Protein AF-A0A225V2J3-F1 (afdb_monomer_lite)

Sequence (115 aa):
NFWDVIEWLDRNRPEGATIAATATFARRGDMNGIIKSFCIRSMPCNAIVVAEAVYNGHFELARFLHQERQRTECDVIPALRACTDENRRWEFVEWMHLNYRDEFEKMAEDIFAEP

Structure (mmCIF, N/CA/C/O backbone):
data_AF-A0A225V2J3-F1
#
_entry.id   AF-A0A225V2J3-F1
#
loop_
_atom_site.group_PDB
_atom_site.id
_atom_site.type_symbol
_atom_site.label_atom_id
_atom_site.label_alt_id
_atom_site.label_comp_id
_atom_site.label_asym_id
_atom_site.label_entity_id
_atom_site.label_seq_id
_atom_site.pdbx_PDB_ins_code
_atom_site.Cartn_x
_atom_site.Cartn_y
_atom_site.Cartn_z
_atom_site.occupancy
_atom_site.B_iso_or_equiv
_atom_site.auth_seq_id
_atom_site.auth_comp_id
_atom_site.auth_asym_id
_atom_site.auth_atom_id
_atom_site.pdbx_PDB_model_num
ATOM 1 N N . ASN A 1 1 ? 4.675 -11.095 -31.537 1.00 48.03 1 ASN A N 1
ATOM 2 C CA . ASN A 1 1 ? 3.833 -11.480 -30.385 1.00 48.03 1 ASN A CA 1
ATOM 3 C C . ASN A 1 1 ? 4.169 -10.534 -29.231 1.00 48.03 1 ASN A C 1
ATOM 5 O O . ASN A 1 1 ? 5.300 -10.068 -29.191 1.00 48.03 1 ASN A O 1
ATOM 9 N N . PHE A 1 2 ? 3.242 -10.179 -28.334 1.00 41.53 2 PHE A N 1
ATOM 10 C CA . PHE A 1 2 ? 3.549 -9.257 -27.215 1.00 41.53 2 PHE A CA 1
ATOM 11 C C . PHE A 1 2 ? 4.707 -9.788 -26.348 1.00 41.53 2 PHE A C 1
ATOM 13 O O . PHE A 1 2 ? 5.562 -9.025 -25.910 1.00 41.53 2 PHE A O 1
ATOM 20 N N . TRP A 1 3 ? 4.784 -11.113 -26.218 1.00 45.94 3 TRP A N 1
ATOM 21 C CA . TRP A 1 3 ? 5.836 -11.834 -25.507 1.00 45.94 3 TRP A CA 1
ATOM 22 C C . TRP A 1 3 ? 7.243 -11.659 -26.099 1.00 45.9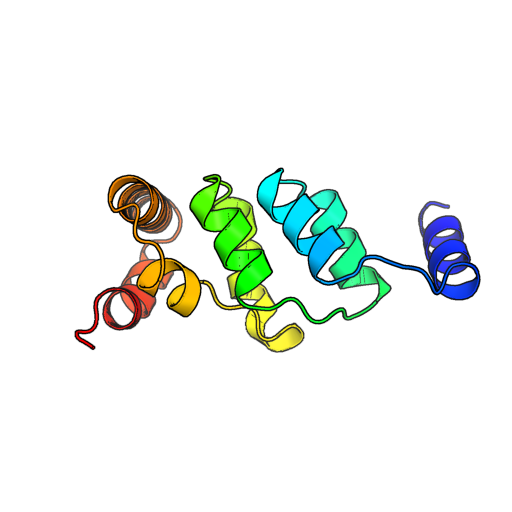4 3 TRP A C 1
ATOM 24 O O . TRP A 1 3 ? 8.181 -11.454 -25.336 1.00 45.94 3 TRP A O 1
ATOM 34 N N . ASP A 1 4 ? 7.393 -11.616 -27.426 1.00 57.69 4 ASP A N 1
ATOM 35 C CA . ASP A 1 4 ? 8.710 -11.444 -28.070 1.00 57.69 4 ASP A CA 1
ATOM 36 C C . ASP A 1 4 ? 9.286 -10.041 -27.810 1.00 57.69 4 ASP A C 1
ATOM 38 O O . ASP A 1 4 ? 10.492 -9.853 -27.662 1.00 57.69 4 ASP A O 1
ATOM 42 N N . VAL A 1 5 ? 8.408 -9.035 -27.735 1.00 50.47 5 VAL A N 1
ATOM 43 C CA . VAL A 1 5 ? 8.782 -7.642 -27.440 1.00 50.47 5 VAL A CA 1
ATOM 44 C C . VAL A 1 5 ? 9.191 -7.492 -25.973 1.00 50.47 5 VAL A C 1
ATOM 46 O O . VAL A 1 5 ? 10.138 -6.769 -25.669 1.00 50.47 5 VAL A O 1
ATOM 49 N N . ILE A 1 6 ? 8.499 -8.193 -25.073 1.00 53.19 6 ILE A N 1
ATOM 50 C CA . ILE A 1 6 ? 8.798 -8.237 -23.636 1.00 53.19 6 ILE A CA 1
ATOM 51 C C . ILE A 1 6 ? 10.162 -8.903 -23.391 1.00 53.19 6 ILE A C 1
ATOM 53 O O . ILE A 1 6 ? 11.004 -8.329 -22.704 1.00 53.19 6 ILE A O 1
ATOM 57 N N . GLU A 1 7 ? 10.408 -10.063 -24.005 1.00 58.16 7 GLU A N 1
ATOM 58 C CA . GLU A 1 7 ? 11.674 -10.798 -23.900 1.00 58.16 7 GLU A CA 1
ATOM 59 C C . GLU A 1 7 ? 12.849 -10.006 -24.495 1.00 58.16 7 GLU A C 1
ATOM 61 O O . GLU A 1 7 ? 13.952 -9.989 -23.942 1.00 58.16 7 GLU A O 1
ATOM 66 N N . TRP A 1 8 ? 12.615 -9.288 -25.598 1.00 69.62 8 TRP A N 1
ATOM 67 C CA . TRP A 1 8 ? 13.626 -8.419 -26.190 1.00 69.62 8 TRP A CA 1
ATOM 68 C C . TRP A 1 8 ? 13.974 -7.237 -25.279 1.00 69.62 8 TRP A C 1
ATOM 70 O O . TRP A 1 8 ? 15.155 -6.935 -25.107 1.00 69.62 8 TRP A O 1
ATOM 80 N N . LEU A 1 9 ? 12.978 -6.580 -24.675 1.00 57.00 9 LEU A N 1
ATOM 81 C CA . LEU A 1 9 ? 13.207 -5.449 -23.771 1.00 57.00 9 LEU A CA 1
ATOM 82 C C . LEU A 1 9 ? 13.984 -5.861 -22.515 1.00 57.00 9 LEU A C 1
ATOM 84 O O . LEU A 1 9 ? 14.899 -5.139 -22.128 1.00 57.00 9 LEU A O 1
ATOM 88 N N . ASP A 1 10 ? 13.673 -7.018 -21.929 1.00 62.38 10 ASP A N 1
ATOM 89 C CA . ASP A 1 10 ? 14.380 -7.547 -20.755 1.00 62.38 10 ASP A CA 1
ATOM 90 C C . ASP A 1 10 ? 15.866 -7.819 -21.045 1.00 62.38 10 ASP A C 1
ATOM 92 O O . ASP A 1 10 ? 16.753 -7.393 -20.305 1.00 62.38 10 ASP A O 1
ATOM 96 N N . ARG A 1 11 ? 16.152 -8.437 -22.197 1.00 60.59 11 ARG A N 1
ATOM 97 C CA . ARG A 1 11 ? 17.518 -8.801 -22.606 1.00 60.59 11 ARG A CA 1
ATOM 98 C C . ARG A 1 11 ? 18.361 -7.623 -23.093 1.00 60.59 11 ARG A C 1
ATOM 100 O O . ARG A 1 11 ? 19.582 -7.667 -22.973 1.00 60.59 11 ARG A O 1
ATOM 107 N N . ASN A 1 12 ? 17.738 -6.601 -23.684 1.00 60.38 12 ASN A N 1
ATOM 108 C CA . ASN A 1 12 ? 18.454 -5.530 -24.392 1.00 60.38 12 ASN A CA 1
ATOM 109 C C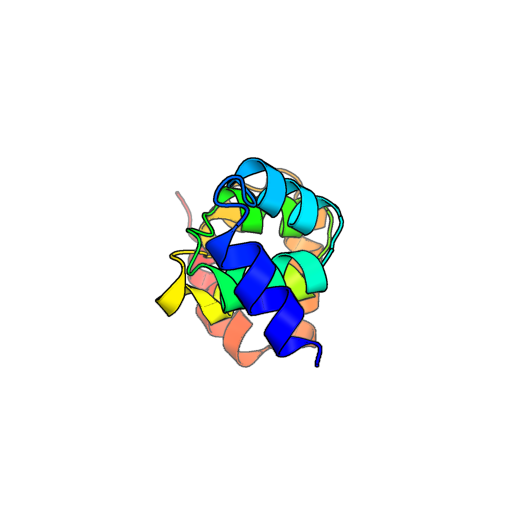 . ASN A 1 12 ? 18.410 -4.177 -23.676 1.00 60.38 12 ASN A C 1
ATOM 111 O O . ASN A 1 12 ? 19.145 -3.270 -24.063 1.00 60.38 12 ASN A O 1
ATOM 115 N N . ARG A 1 13 ? 17.572 -4.021 -22.643 1.00 59.44 13 ARG A N 1
ATOM 116 C CA . ARG A 1 13 ? 17.518 -2.814 -21.807 1.00 59.44 13 ARG A CA 1
ATOM 117 C C . ARG A 1 13 ? 17.548 -3.175 -20.316 1.00 59.44 13 ARG A C 1
ATOM 119 O O . ARG A 1 13 ? 16.522 -3.109 -19.633 1.00 59.44 13 ARG A O 1
ATOM 126 N N . PRO A 1 14 ? 18.732 -3.506 -19.764 1.00 54.41 14 PRO A N 1
ATOM 127 C CA . PRO A 1 14 ? 18.879 -3.742 -18.329 1.00 54.41 14 PRO A CA 1
ATOM 128 C C . PRO A 1 14 ? 18.625 -2.467 -17.508 1.00 54.41 14 PRO A C 1
ATOM 130 O O . PRO A 1 14 ? 18.300 -2.564 -16.326 1.00 54.41 14 PRO A O 1
ATOM 133 N N . GLU A 1 15 ? 18.673 -1.291 -18.134 1.00 54.53 15 GLU A N 1
ATOM 134 C CA . GLU A 1 15 ? 18.201 -0.007 -17.606 1.00 54.53 15 GLU A CA 1
ATOM 135 C 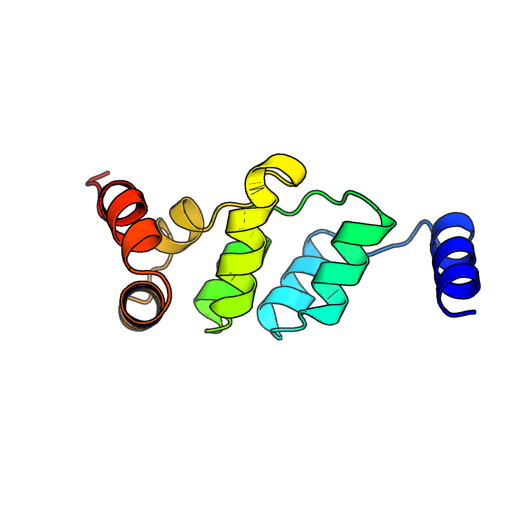C . GLU A 1 15 ? 16.661 -0.010 -17.521 1.00 54.53 15 GLU A C 1
ATOM 137 O O . GLU A 1 15 ? 15.958 0.498 -18.393 1.00 54.53 15 GLU A O 1
ATOM 142 N N . GLY A 1 16 ? 16.116 -0.668 -16.498 1.00 52.28 16 GLY A N 1
ATOM 143 C CA . GLY A 1 16 ? 14.676 -0.808 -16.280 1.00 52.28 16 GLY A CA 1
ATOM 144 C C . GLY A 1 16 ? 14.230 -0.285 -14.924 1.00 52.28 16 GLY A C 1
ATOM 145 O O . GLY A 1 16 ? 15.053 0.038 -14.070 1.00 52.28 16 GLY A O 1
ATOM 146 N N . ALA A 1 17 ? 12.906 -0.166 -14.792 1.00 58.97 17 ALA A N 1
ATOM 147 C CA . ALA A 1 17 ? 12.177 0.526 -13.735 1.00 58.97 17 ALA A CA 1
ATOM 148 C C . ALA A 1 17 ? 12.862 0.428 -12.368 1.00 58.97 17 ALA A C 1
ATOM 150 O O . ALA A 1 17 ? 12.867 -0.618 -11.739 1.00 58.97 17 ALA A O 1
ATOM 151 N N . THR A 1 18 ? 13.429 1.534 -11.899 1.00 70.81 18 THR A N 1
ATOM 152 C CA . THR A 1 18 ? 13.949 1.647 -10.535 1.00 70.81 18 THR A CA 1
ATOM 153 C C . THR A 1 18 ? 12.797 1.615 -9.522 1.00 70.81 18 THR A C 1
ATOM 155 O O . THR A 1 18 ? 11.628 1.778 -9.890 1.00 70.81 18 THR A O 1
ATOM 158 N N . ILE A 1 19 ? 13.103 1.481 -8.225 1.00 75.31 19 ILE A N 1
ATOM 159 C CA . ILE A 1 19 ? 12.112 1.718 -7.155 1.00 75.31 19 ILE A CA 1
ATOM 160 C C . ILE A 1 19 ? 11.425 3.077 -7.370 1.00 75.31 19 ILE A C 1
ATOM 162 O O . ILE A 1 19 ? 10.208 3.166 -7.274 1.00 75.31 19 ILE A O 1
ATOM 166 N N . ALA A 1 20 ? 12.174 4.109 -7.777 1.00 80.12 20 ALA A N 1
ATOM 167 C CA . ALA A 1 20 ? 11.626 5.433 -8.081 1.00 80.12 20 ALA A CA 1
ATOM 168 C C . ALA A 1 20 ? 10.663 5.440 -9.287 1.00 80.12 20 ALA A C 1
ATOM 170 O O . ALA A 1 20 ? 9.630 6.112 -9.254 1.00 80.12 20 ALA A O 1
ATOM 171 N N . ALA A 1 21 ? 10.958 4.683 -10.349 1.00 80.62 21 ALA A N 1
ATOM 172 C CA . ALA A 1 21 ? 10.049 4.545 -11.489 1.00 80.62 21 ALA A CA 1
ATOM 173 C C . ALA A 1 21 ? 8.764 3.797 -11.096 1.00 80.62 21 ALA A C 1
ATOM 175 O O . ALA A 1 21 ? 7.667 4.218 -11.452 1.00 80.62 21 ALA A O 1
ATOM 176 N N . THR A 1 22 ? 8.893 2.736 -10.299 1.00 81.38 22 THR A N 1
ATOM 177 C CA . THR A 1 22 ? 7.764 1.927 -9.817 1.00 81.38 22 THR A CA 1
ATOM 178 C C . THR A 1 22 ? 6.892 2.718 -8.839 1.00 81.38 22 THR A C 1
ATOM 180 O O . THR A 1 22 ? 5.673 2.724 -8.969 1.00 81.38 22 THR A O 1
ATOM 183 N N . ALA A 1 23 ? 7.507 3.487 -7.940 1.00 85.00 23 ALA A N 1
ATOM 184 C CA . ALA A 1 23 ? 6.828 4.459 -7.089 1.00 85.00 23 ALA A CA 1
ATOM 185 C C . ALA A 1 23 ? 6.103 5.527 -7.926 1.00 85.00 23 ALA A C 1
ATOM 187 O O . ALA A 1 23 ? 4.973 5.889 -7.624 1.00 85.00 23 ALA A O 1
ATOM 188 N N . THR A 1 24 ? 6.692 5.974 -9.042 1.00 87.00 24 THR A N 1
ATOM 189 C CA . THR A 1 24 ? 6.019 6.894 -9.975 1.00 87.00 24 THR A CA 1
ATOM 190 C C . THR A 1 24 ? 4.801 6.257 -10.647 1.00 87.00 24 THR A C 1
ATOM 192 O O . THR A 1 24 ? 3.800 6.947 -10.837 1.00 87.00 24 THR A O 1
ATOM 195 N N . PHE A 1 25 ? 4.853 4.968 -11.000 1.00 89.31 25 PHE A N 1
ATOM 196 C CA . PHE A 1 25 ? 3.683 4.236 -11.497 1.00 89.31 25 PHE A CA 1
ATOM 197 C C . PHE A 1 25 ? 2.604 4.128 -10.421 1.00 89.31 25 PHE A C 1
ATOM 199 O O . PHE A 1 25 ? 1.454 4.461 -10.695 1.00 89.31 25 PHE A O 1
ATOM 206 N N . ALA A 1 26 ? 2.977 3.764 -9.192 1.00 89.12 26 ALA A N 1
ATOM 207 C CA . ALA A 1 26 ? 2.056 3.687 -8.061 1.00 89.12 26 ALA A CA 1
ATOM 208 C C . ALA A 1 26 ? 1.389 5.035 -7.760 1.00 89.12 26 ALA A C 1
ATOM 210 O O . ALA A 1 26 ? 0.168 5.096 -7.664 1.00 89.12 26 ALA A O 1
ATOM 211 N N . ARG A 1 27 ? 2.164 6.126 -7.740 1.00 89.62 27 ARG A N 1
ATOM 212 C CA . ARG A 1 27 ? 1.681 7.507 -7.587 1.00 89.62 27 ARG A CA 1
ATOM 213 C C . ARG A 1 27 ? 0.667 7.918 -8.657 1.00 89.62 27 ARG A C 1
ATOM 215 O O . ARG A 1 27 ? -0.149 8.796 -8.420 1.00 89.62 27 ARG A O 1
ATOM 222 N N . ARG A 1 28 ? 0.758 7.336 -9.856 1.00 88.94 28 ARG A N 1
ATOM 223 C CA . ARG A 1 28 ? -0.149 7.600 -10.987 1.00 88.94 28 ARG A CA 1
ATOM 224 C C . ARG A 1 28 ? -1.306 6.601 -11.081 1.00 88.94 28 ARG A C 1
ATOM 226 O O . ARG A 1 28 ? -2.146 6.761 -11.962 1.00 88.94 28 ARG A O 1
ATOM 233 N N . GLY A 1 29 ? -1.312 5.550 -10.262 1.00 88.06 29 GLY A N 1
ATOM 234 C CA . GLY A 1 29 ? -2.277 4.457 -10.373 1.00 88.06 29 GLY A CA 1
ATOM 235 C C . GLY A 1 29 ? -2.057 3.560 -11.595 1.00 88.06 29 GLY A C 1
ATOM 236 O O . GLY A 1 29 ? -2.985 2.884 -12.034 1.00 88.06 29 GLY A O 1
ATOM 237 N N . ASP A 1 30 ? -0.853 3.553 -12.178 1.00 88.75 30 ASP A N 1
ATOM 238 C CA . ASP A 1 30 ? -0.538 2.792 -13.392 1.00 88.75 30 ASP A CA 1
ATOM 239 C C . ASP A 1 30 ? -0.321 1.302 -13.083 1.00 88.75 30 ASP A C 1
ATOM 241 O O . ASP A 1 30 ? 0.805 0.804 -12.985 1.00 88.75 30 ASP A O 1
ATOM 245 N N . MET A 1 31 ? -1.434 0.579 -12.948 1.00 86.88 31 MET A N 1
ATOM 246 C CA . MET A 1 31 ? -1.458 -0.866 -12.709 1.00 86.88 31 MET A CA 1
ATOM 247 C C . MET A 1 31 ? -0.688 -1.648 -13.786 1.00 86.88 31 MET A C 1
ATOM 249 O O . MET A 1 31 ? -0.005 -2.619 -13.478 1.00 86.88 31 MET A O 1
ATOM 253 N N . ASN A 1 32 ? -0.747 -1.225 -15.052 1.00 83.75 32 ASN A N 1
ATOM 254 C CA . ASN A 1 32 ? -0.063 -1.920 -16.144 1.00 83.75 32 ASN A CA 1
ATOM 255 C C . ASN A 1 32 ? 1.460 -1.751 -16.050 1.00 83.75 32 ASN A C 1
ATOM 257 O O . ASN A 1 32 ? 2.204 -2.699 -16.300 1.00 83.75 32 ASN A O 1
ATOM 261 N N . GLY A 1 33 ? 1.926 -0.559 -15.669 1.00 82.94 33 GLY A N 1
ATOM 262 C CA . GLY A 1 33 ? 3.328 -0.301 -15.347 1.00 82.94 33 GLY A CA 1
ATOM 263 C C . GLY A 1 33 ? 3.823 -1.184 -14.199 1.00 82.94 33 GLY A C 1
ATOM 264 O O . GLY A 1 33 ? 4.865 -1.825 -14.331 1.00 82.94 33 GLY A O 1
ATOM 265 N N . ILE A 1 34 ? 3.041 -1.295 -13.117 1.00 83.62 34 ILE A N 1
ATOM 266 C CA . ILE A 1 34 ? 3.346 -2.172 -11.974 1.00 83.62 34 ILE A CA 1
ATOM 267 C C . ILE A 1 34 ? 3.392 -3.649 -12.386 1.00 83.62 34 ILE A C 1
ATOM 269 O O . ILE A 1 34 ? 4.393 -4.316 -12.128 1.00 83.62 34 ILE A O 1
ATOM 273 N N . ILE A 1 35 ? 2.363 -4.158 -13.070 1.00 80.88 35 ILE A N 1
ATOM 274 C CA . ILE A 1 35 ? 2.301 -5.561 -13.513 1.00 80.88 35 ILE A CA 1
ATOM 275 C C . ILE A 1 35 ? 3.487 -5.891 -14.423 1.00 80.88 35 ILE A C 1
ATOM 277 O O . ILE A 1 35 ? 4.127 -6.924 -14.245 1.00 80.88 35 ILE A O 1
ATOM 281 N N . LYS A 1 36 ? 3.844 -5.004 -15.362 1.00 75.12 36 LYS A N 1
ATOM 282 C CA . LYS A 1 36 ? 5.029 -5.196 -16.214 1.00 75.12 36 LYS A CA 1
ATOM 283 C C . LYS A 1 36 ? 6.315 -5.269 -15.393 1.00 75.12 36 LYS A C 1
ATOM 285 O O . LYS A 1 36 ? 7.132 -6.150 -15.645 1.00 75.12 36 LYS A O 1
ATOM 290 N N . SER A 1 37 ? 6.491 -4.400 -14.399 1.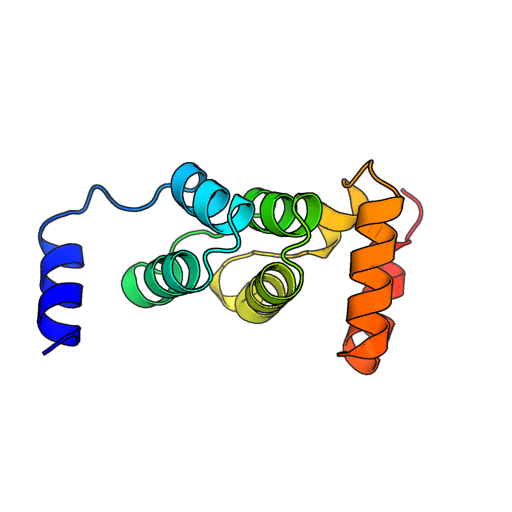00 75.12 37 SER A N 1
ATOM 291 C CA . SER A 1 37 ? 7.660 -4.455 -13.511 1.00 75.12 37 SER A CA 1
ATOM 292 C C . SER A 1 37 ? 7.733 -5.767 -12.714 1.00 75.12 37 SER A C 1
ATOM 294 O O . SER A 1 37 ? 8.818 -6.332 -12.573 1.00 75.12 37 SER A O 1
ATOM 296 N N . PHE A 1 38 ? 6.591 -6.278 -12.240 1.00 70.25 38 PHE A N 1
ATOM 297 C CA . PHE A 1 38 ? 6.488 -7.540 -11.498 1.00 70.25 38 PHE A CA 1
ATOM 298 C C . PHE A 1 38 ? 6.739 -8.772 -12.375 1.00 70.25 38 PHE A C 1
ATOM 300 O O . PHE A 1 38 ? 7.596 -9.594 -12.054 1.00 70.25 38 PHE A O 1
ATOM 307 N N . CYS A 1 39 ? 6.009 -8.901 -13.486 1.00 65.75 39 CYS A N 1
ATOM 308 C CA . CYS A 1 39 ? 6.023 -10.098 -14.327 1.00 65.75 39 CYS A CA 1
ATOM 309 C C . CYS A 1 39 ? 7.338 -10.298 -15.080 1.00 65.75 39 CYS A C 1
ATOM 311 O O . CYS A 1 39 ? 7.665 -11.431 -15.421 1.00 65.75 39 CYS A O 1
ATOM 313 N N . ILE A 1 40 ? 8.064 -9.219 -15.378 1.00 58.06 40 ILE A N 1
ATOM 314 C CA . ILE A 1 40 ? 9.260 -9.298 -16.222 1.00 58.06 40 ILE A CA 1
ATOM 315 C C . ILE A 1 40 ? 10.521 -9.475 -15.372 1.00 58.06 40 ILE A C 1
ATOM 317 O O . ILE A 1 40 ? 11.394 -10.241 -15.757 1.00 58.06 40 ILE A O 1
ATOM 321 N N . ARG A 1 41 ? 10.645 -8.789 -14.223 1.00 57.47 41 ARG A N 1
ATOM 322 C CA . ARG A 1 41 ? 11.965 -8.610 -13.579 1.00 57.47 41 ARG A CA 1
ATOM 323 C C . ARG A 1 41 ? 12.070 -9.020 -12.114 1.00 57.47 41 ARG A C 1
ATOM 325 O O . ARG A 1 41 ? 13.149 -8.858 -11.556 1.00 57.47 41 ARG A O 1
ATOM 332 N N . SER A 1 42 ? 11.009 -9.546 -11.487 1.00 59.31 42 SER A N 1
ATOM 333 C CA . SER A 1 42 ? 11.026 -9.887 -10.049 1.00 59.31 42 SER A CA 1
ATOM 334 C C . SER A 1 42 ? 11.571 -8.730 -9.189 1.00 59.31 42 SER A C 1
ATOM 336 O O . SER A 1 42 ? 12.400 -8.918 -8.300 1.00 59.31 42 SER A O 1
ATOM 338 N N . MET A 1 43 ? 11.174 -7.504 -9.535 1.00 62.44 43 MET A N 1
ATOM 339 C CA . MET A 1 43 ? 11.685 -6.276 -8.931 1.00 62.44 43 MET A CA 1
ATOM 340 C C . MET A 1 43 ? 11.310 -6.173 -7.443 1.00 62.44 43 MET A C 1
ATOM 342 O O . MET A 1 43 ? 10.193 -6.552 -7.082 1.00 62.44 43 MET A O 1
ATOM 346 N N . PRO A 1 44 ? 12.171 -5.578 -6.592 1.00 59.97 44 PRO A N 1
ATOM 347 C CA . PRO A 1 44 ? 11.814 -5.265 -5.218 1.00 59.97 44 PRO A CA 1
ATOM 348 C C . PRO A 1 44 ? 10.806 -4.114 -5.227 1.00 59.97 44 PRO A C 1
ATOM 350 O O . PRO A 1 44 ? 11.155 -2.933 -5.296 1.00 59.97 44 PRO A O 1
ATOM 353 N N . CYS A 1 45 ? 9.527 -4.464 -5.196 1.00 69.31 45 CYS A N 1
ATOM 354 C CA . CYS A 1 45 ? 8.535 -3.574 -4.627 1.00 69.31 45 CYS A CA 1
ATOM 355 C C . CYS A 1 45 ? 8.942 -3.343 -3.157 1.00 69.31 45 CYS A C 1
ATOM 357 O O . CYS A 1 45 ? 9.457 -4.239 -2.503 1.00 69.31 45 CYS A O 1
ATOM 359 N N . ASN A 1 46 ? 8.812 -2.131 -2.633 1.00 76.88 46 ASN A N 1
ATOM 360 C CA . ASN A 1 46 ? 9.042 -1.889 -1.210 1.00 76.88 46 ASN A CA 1
ATOM 361 C C . ASN A 1 46 ? 7.953 -0.972 -0.652 1.00 76.88 46 ASN A C 1
ATOM 363 O O . ASN A 1 46 ? 7.120 -0.452 -1.399 1.00 76.88 46 ASN A O 1
ATOM 367 N N . ALA A 1 47 ? 7.971 -0.746 0.661 1.00 82.00 47 ALA A N 1
ATOM 368 C CA . ALA A 1 47 ? 6.951 0.041 1.352 1.00 82.00 47 ALA A CA 1
ATOM 369 C C . ALA A 1 47 ? 6.692 1.432 0.727 1.00 82.00 47 ALA A C 1
ATOM 371 O O . ALA A 1 47 ? 5.568 1.921 0.795 1.00 82.00 47 ALA A O 1
ATOM 372 N N . ILE A 1 48 ? 7.684 2.046 0.060 1.00 85.25 48 ILE A N 1
ATOM 373 C CA . ILE A 1 48 ? 7.527 3.345 -0.623 1.00 85.25 48 ILE A CA 1
ATOM 374 C C . ILE A 1 48 ? 6.521 3.244 -1.774 1.00 85.25 48 ILE A C 1
ATOM 376 O O . ILE A 1 48 ? 5.685 4.127 -1.940 1.00 85.25 48 ILE A O 1
ATOM 380 N N . VAL A 1 49 ? 6.565 2.163 -2.557 1.00 87.38 49 VAL A N 1
ATOM 381 C CA . VAL A 1 49 ? 5.650 1.964 -3.692 1.00 87.38 49 VAL A CA 1
ATOM 382 C C . VAL A 1 49 ? 4.206 1.860 -3.199 1.00 87.38 49 VAL A C 1
ATOM 384 O O . VAL A 1 49 ? 3.310 2.478 -3.769 1.00 87.38 49 VAL A O 1
ATOM 387 N N . VAL A 1 50 ? 3.982 1.123 -2.109 1.00 87.94 50 VAL A N 1
ATOM 388 C CA . VAL A 1 50 ? 2.647 0.985 -1.517 1.00 87.94 50 VAL A CA 1
ATOM 389 C C . VAL A 1 50 ? 2.181 2.299 -0.890 1.00 87.94 50 VAL A C 1
ATOM 391 O O . VAL A 1 50 ? 1.027 2.681 -1.068 1.00 87.94 50 VAL A O 1
ATOM 394 N N . ALA A 1 51 ? 3.078 3.033 -0.227 1.00 87.94 51 ALA A N 1
ATOM 395 C CA . ALA A 1 51 ? 2.773 4.346 0.329 1.00 87.94 51 ALA A CA 1
ATOM 396 C C . ALA A 1 51 ? 2.317 5.331 -0.751 1.00 87.94 51 ALA A C 1
ATOM 398 O O . ALA A 1 51 ? 1.282 5.967 -0.584 1.00 87.94 51 ALA A O 1
ATOM 399 N N . GLU A 1 52 ? 3.015 5.409 -1.887 1.00 91.00 52 GLU A N 1
ATOM 400 C CA . GLU A 1 52 ? 2.598 6.255 -3.012 1.00 91.00 52 GLU A CA 1
ATOM 401 C C . GLU A 1 52 ? 1.212 5.873 -3.546 1.00 91.00 52 GLU A C 1
ATOM 403 O O . GLU A 1 52 ? 0.409 6.751 -3.858 1.00 91.00 52 GLU A O 1
ATOM 408 N N . ALA A 1 53 ? 0.886 4.579 -3.607 1.00 91.00 53 ALA A N 1
ATOM 409 C CA . ALA A 1 53 ? -0.449 4.137 -3.999 1.00 91.00 53 ALA A CA 1
ATOM 410 C C . ALA A 1 53 ? -1.522 4.616 -3.004 1.00 91.00 53 ALA A C 1
ATOM 412 O O . ALA A 1 53 ? -2.538 5.175 -3.414 1.00 91.00 53 ALA A O 1
ATOM 413 N N . VAL A 1 54 ? -1.278 4.448 -1.700 1.00 89.56 54 VAL A N 1
ATOM 414 C CA . VAL A 1 54 ? -2.200 4.853 -0.627 1.00 89.56 54 VAL A CA 1
ATOM 415 C C . VAL A 1 54 ? -2.382 6.372 -0.591 1.00 89.56 54 VAL A C 1
ATOM 417 O O . VAL A 1 54 ? -3.515 6.846 -0.646 1.00 89.56 54 VAL A O 1
ATOM 420 N N . TYR A 1 55 ? -1.292 7.146 -0.576 1.00 89.62 55 TYR A N 1
ATOM 421 C CA . TYR A 1 55 ? -1.338 8.613 -0.521 1.00 89.62 55 TYR A CA 1
ATOM 422 C C . TYR A 1 55 ? -2.128 9.227 -1.684 1.00 89.62 55 TYR A C 1
ATOM 424 O O . TYR A 1 55 ? -2.808 10.242 -1.519 1.00 89.62 55 TYR A O 1
ATOM 432 N N . ASN A 1 56 ? -2.071 8.601 -2.861 1.00 89.94 56 ASN A N 1
ATOM 433 C CA . ASN A 1 56 ? -2.746 9.095 -4.058 1.00 89.94 56 ASN A CA 1
ATOM 434 C C . ASN A 1 56 ? -4.134 8.467 -4.280 1.00 89.94 56 ASN A C 1
ATOM 436 O O . ASN A 1 56 ? -4.811 8.817 -5.245 1.00 89.94 56 ASN A O 1
ATOM 440 N N . GLY A 1 57 ? -4.614 7.612 -3.370 1.00 89.81 57 GLY A N 1
ATOM 441 C CA . GLY A 1 57 ? -5.959 7.029 -3.450 1.00 89.81 57 GLY A CA 1
ATOM 442 C C . GLY A 1 57 ? -6.082 5.837 -4.400 1.00 89.81 57 GLY A C 1
ATOM 443 O O . GLY A 1 57 ? -7.182 5.449 -4.784 1.00 89.81 57 GLY A O 1
ATOM 444 N N . HIS A 1 58 ? -4.965 5.249 -4.821 1.00 92.62 58 HIS A N 1
ATOM 445 C CA . HIS A 1 58 ? -4.929 4.109 -5.733 1.00 92.62 58 HIS A CA 1
ATOM 446 C C . HIS A 1 58 ? -5.046 2.787 -4.960 1.00 92.62 58 HIS A C 1
ATOM 448 O O . HIS A 1 58 ? -4.146 1.946 -4.981 1.00 92.62 58 HIS A O 1
ATOM 454 N N . PHE A 1 59 ? -6.164 2.607 -4.254 1.00 90.94 59 PHE A N 1
ATOM 455 C CA . PHE A 1 59 ? -6.345 1.528 -3.275 1.00 90.94 59 PHE A CA 1
ATOM 456 C C . PHE A 1 59 ? -6.374 0.120 -3.883 1.00 90.94 59 PHE A C 1
ATOM 458 O O . PHE A 1 59 ? -5.781 -0.793 -3.315 1.00 90.94 59 PHE A O 1
ATOM 465 N N . GLU A 1 60 ? -6.947 -0.043 -5.078 1.00 89.88 60 GLU A N 1
ATOM 466 C CA . GLU A 1 60 ? -6.884 -1.301 -5.844 1.00 89.88 60 GLU A CA 1
ATOM 467 C C . GLU A 1 60 ? -5.434 -1.736 -6.106 1.00 89.88 60 GLU A C 1
ATOM 469 O O . GLU A 1 60 ? -5.073 -2.904 -5.955 1.00 89.88 60 GLU A O 1
ATOM 474 N N . LEU A 1 61 ? -4.571 -0.775 -6.453 1.00 89.75 61 LEU A N 1
ATOM 475 C CA . LEU A 1 61 ? -3.148 -1.012 -6.675 1.00 89.75 61 LEU A CA 1
ATOM 476 C C . LEU A 1 61 ? -2.437 -1.316 -5.355 1.00 89.75 61 LEU A C 1
ATOM 478 O O . LEU A 1 61 ? -1.664 -2.267 -5.296 1.00 89.75 61 LEU A O 1
ATOM 482 N N . ALA A 1 62 ? -2.733 -0.581 -4.281 1.00 89.81 62 ALA A N 1
ATOM 483 C CA . ALA A 1 62 ? -2.183 -0.870 -2.956 1.00 89.81 62 ALA A CA 1
ATOM 484 C C . ALA A 1 62 ? -2.550 -2.286 -2.469 1.00 89.81 62 ALA A C 1
ATOM 486 O O . ALA A 1 62 ? -1.694 -2.999 -1.942 1.00 89.81 62 ALA A O 1
ATOM 487 N N . ARG A 1 63 ? -3.790 -2.735 -2.707 1.00 88.19 63 ARG A N 1
ATOM 488 C CA . ARG A 1 63 ? -4.228 -4.101 -2.401 1.00 88.19 63 ARG A CA 1
ATOM 489 C C . ARG A 1 63 ? -3.509 -5.139 -3.247 1.00 88.19 63 ARG A C 1
ATOM 491 O O . ARG A 1 63 ? -3.038 -6.126 -2.689 1.00 88.19 63 ARG A O 1
ATOM 498 N N . PHE A 1 64 ? -3.408 -4.917 -4.557 1.00 87.25 64 PHE A N 1
ATOM 499 C CA . PHE A 1 64 ? -2.653 -5.803 -5.441 1.00 87.25 64 PHE A CA 1
ATOM 500 C C . PHE A 1 64 ? -1.219 -5.995 -4.922 1.00 87.25 64 PHE A C 1
ATOM 502 O O . PHE A 1 64 ? -0.758 -7.124 -4.763 1.00 87.25 64 PHE A O 1
ATOM 509 N N . LEU A 1 65 ? -0.545 -4.900 -4.556 1.00 86.31 65 LEU A N 1
ATOM 510 C CA . LEU A 1 65 ? 0.809 -4.954 -4.007 1.00 86.31 65 LEU A CA 1
ATOM 511 C C . LEU A 1 65 ? 0.882 -5.721 -2.675 1.00 86.31 65 LEU A C 1
ATOM 513 O O . LEU A 1 65 ? 1.796 -6.521 -2.499 1.00 86.31 65 LEU A O 1
ATOM 517 N N . HIS A 1 66 ? -0.084 -5.531 -1.769 1.00 85.81 66 HIS A N 1
ATOM 518 C CA . HIS A 1 66 ? -0.161 -6.271 -0.500 1.00 85.81 66 HIS A CA 1
ATOM 519 C C . HIS A 1 66 ? -0.378 -7.785 -0.694 1.00 85.81 66 HIS A C 1
ATOM 521 O O . HIS A 1 66 ? 0.108 -8.600 0.098 1.00 85.81 66 HIS A O 1
ATOM 527 N N . GLN A 1 67 ? -1.111 -8.187 -1.734 1.00 84.44 67 GLN A N 1
ATOM 528 C CA . GLN A 1 67 ? -1.335 -9.600 -2.052 1.00 84.44 67 GLN A CA 1
ATOM 529 C C . GLN A 1 67 ? -0.072 -10.264 -2.609 1.00 84.44 67 GLN A C 1
ATOM 531 O O . GLN A 1 67 ? 0.230 -11.405 -2.261 1.00 84.44 67 GLN A O 1
ATOM 536 N N . GLU A 1 68 ? 0.724 -9.526 -3.380 1.00 80.56 68 GLU A N 1
ATOM 537 C CA . GLU A 1 68 ? 1.997 -10.014 -3.914 1.00 80.56 68 GLU A CA 1
ATOM 538 C C . GLU A 1 68 ? 3.168 -9.910 -2.910 1.00 80.56 68 GLU A C 1
ATOM 540 O O . GLU A 1 68 ? 4.318 -10.176 -3.265 1.00 80.56 68 GLU A O 1
ATOM 545 N N . ARG A 1 69 ? 2.911 -9.600 -1.628 1.00 75.25 69 ARG A N 1
ATOM 546 C CA . ARG A 1 69 ? 3.950 -9.446 -0.587 1.00 75.25 69 ARG A CA 1
ATOM 547 C C . ARG A 1 69 ? 4.889 -10.643 -0.440 1.00 75.25 69 ARG A C 1
ATOM 549 O O . ARG A 1 69 ? 6.056 -10.465 -0.114 1.00 75.25 69 ARG A O 1
ATOM 556 N N . GLN A 1 70 ? 4.401 -11.857 -0.710 1.00 73.06 70 GLN A N 1
ATOM 557 C CA . GLN A 1 70 ? 5.221 -13.075 -0.673 1.00 73.06 70 GLN A CA 1
ATOM 558 C C . GLN A 1 70 ? 6.314 -13.080 -1.750 1.00 73.06 70 GLN A C 1
ATOM 560 O O . GLN A 1 70 ? 7.321 -13.764 -1.599 1.00 73.06 70 GLN A O 1
ATOM 565 N N . ARG A 1 71 ? 6.107 -12.336 -2.841 1.00 69.69 71 ARG A N 1
ATOM 566 C CA . ARG A 1 71 ? 7.052 -12.208 -3.951 1.00 69.69 71 ARG A CA 1
ATOM 567 C C . ARG A 1 71 ? 7.923 -10.970 -3.852 1.00 69.69 71 ARG A C 1
ATOM 569 O O . ARG A 1 71 ? 9.026 -10.991 -4.387 1.00 69.69 71 ARG A O 1
ATOM 576 N N . THR A 1 72 ? 7.435 -9.898 -3.228 1.00 69.44 72 THR A N 1
ATOM 577 C CA . THR A 1 72 ? 8.089 -8.590 -3.343 1.00 69.44 72 THR A CA 1
ATOM 578 C C . THR A 1 72 ? 8.150 -7.777 -2.058 1.00 69.44 72 THR A C 1
ATOM 580 O O . THR A 1 72 ? 8.245 -6.569 -2.167 1.00 69.44 72 THR A O 1
ATOM 583 N N . GLU A 1 73 ? 8.029 -8.367 -0.864 1.00 71.88 73 GLU A N 1
ATOM 584 C CA . GLU A 1 73 ? 8.143 -7.667 0.441 1.00 71.88 73 GLU A CA 1
ATOM 585 C C . GLU A 1 73 ? 7.257 -6.402 0.596 1.00 71.88 73 GLU A C 1
ATOM 587 O O . GLU A 1 73 ? 7.448 -5.581 1.492 1.00 71.88 73 GLU A O 1
ATOM 592 N N . CYS A 1 74 ? 6.267 -6.226 -0.282 1.00 79.81 74 CYS A N 1
ATOM 593 C CA . CYS A 1 74 ? 5.431 -5.038 -0.353 1.00 79.81 74 CYS A CA 1
ATOM 594 C C . CYS A 1 74 ? 4.212 -5.218 0.536 1.00 79.81 74 CYS A C 1
ATOM 596 O O . CYS A 1 74 ? 3.344 -6.027 0.231 1.00 79.81 74 CYS A O 1
ATOM 598 N N . ASP A 1 75 ? 4.133 -4.450 1.618 1.00 84.38 75 ASP A N 1
ATOM 599 C CA . ASP A 1 75 ? 2.992 -4.461 2.526 1.00 84.38 75 ASP A CA 1
ATOM 600 C C . ASP A 1 75 ? 2.397 -3.056 2.678 1.00 84.38 75 ASP A C 1
ATOM 602 O O . ASP A 1 75 ? 3.106 -2.048 2.698 1.00 84.38 75 ASP A O 1
ATOM 606 N N . VAL A 1 76 ? 1.073 -3.002 2.778 1.00 88.31 76 VAL A N 1
ATOM 607 C CA . VAL A 1 76 ? 0.287 -1.784 2.967 1.00 88.31 76 VAL A CA 1
ATOM 608 C C . VAL A 1 76 ? 0.216 -1.366 4.432 1.00 88.31 76 VAL A C 1
ATOM 610 O O . VAL A 1 76 ? 0.048 -0.180 4.703 1.00 88.31 76 VAL A O 1
ATOM 613 N N . ILE A 1 77 ? 0.414 -2.288 5.383 1.00 89.25 77 ILE A N 1
ATOM 614 C CA . ILE A 1 77 ? 0.330 -1.986 6.821 1.00 89.25 77 ILE A CA 1
ATOM 615 C C . ILE A 1 77 ? 1.321 -0.879 7.232 1.00 89.25 77 ILE A C 1
ATOM 617 O O . ILE A 1 77 ? 0.873 0.125 7.794 1.00 89.25 77 ILE A O 1
ATOM 621 N N . PRO A 1 78 ? 2.634 -0.957 6.917 1.00 87.94 78 PRO A N 1
ATOM 622 C CA . PRO A 1 78 ? 3.570 0.107 7.287 1.00 87.94 78 PRO A CA 1
ATOM 623 C C . PRO A 1 78 ? 3.227 1.450 6.633 1.00 87.94 78 PRO A C 1
ATOM 625 O O . PRO A 1 78 ? 3.364 2.499 7.260 1.00 87.94 78 PRO A O 1
ATOM 628 N N . ALA A 1 79 ? 2.749 1.419 5.384 1.00 87.00 79 ALA A N 1
ATOM 629 C CA . ALA A 1 79 ? 2.336 2.612 4.654 1.00 87.00 79 ALA A CA 1
ATOM 630 C C . ALA A 1 79 ? 1.133 3.300 5.316 1.00 87.00 79 ALA A C 1
ATOM 632 O O . ALA A 1 79 ? 1.143 4.517 5.488 1.00 87.00 79 ALA A O 1
ATOM 633 N N . LEU A 1 80 ? 0.124 2.534 5.738 1.00 88.75 80 LEU A N 1
ATOM 634 C CA . LEU A 1 80 ? -1.058 3.070 6.416 1.00 88.75 80 LEU A CA 1
ATOM 635 C C . LEU A 1 80 ? -0.718 3.621 7.798 1.00 88.75 80 LEU A C 1
ATOM 637 O O . LEU A 1 80 ? -1.151 4.728 8.114 1.00 88.75 80 LEU A O 1
ATOM 641 N N . ARG A 1 81 ? 0.114 2.916 8.578 1.00 87.75 81 ARG A N 1
ATOM 642 C CA . ARG A 1 81 ? 0.592 3.396 9.888 1.00 87.75 81 ARG A CA 1
ATOM 643 C C . ARG A 1 81 ? 1.364 4.714 9.772 1.00 87.75 81 ARG A C 1
ATOM 645 O O . ARG A 1 81 ? 1.216 5.586 10.623 1.00 87.75 81 ARG A O 1
ATOM 652 N N . ALA A 1 82 ? 2.149 4.883 8.706 1.00 85.75 82 ALA A N 1
ATOM 653 C CA . ALA A 1 82 ? 2.911 6.105 8.442 1.00 85.75 82 ALA A CA 1
ATOM 654 C C . ALA A 1 82 ? 2.097 7.230 7.768 1.00 85.75 82 ALA A C 1
ATOM 656 O O . ALA A 1 82 ? 2.569 8.364 7.715 1.00 85.75 82 ALA A O 1
ATOM 657 N N . CYS A 1 83 ? 0.901 6.946 7.238 1.00 86.00 83 CYS A N 1
ATOM 658 C CA . CYS A 1 83 ? 0.102 7.908 6.473 1.00 86.00 83 CYS A CA 1
ATOM 659 C C . CYS A 1 83 ? -0.467 9.007 7.378 1.00 86.00 83 CYS A C 1
ATOM 661 O O . CYS A 1 83 ? -1.442 8.767 8.075 1.00 86.00 83 CYS A O 1
ATOM 663 N N . THR A 1 84 ? 0.118 10.204 7.396 1.00 85.00 84 THR A N 1
ATOM 664 C CA . THR A 1 84 ? -0.328 11.297 8.287 1.00 85.00 84 THR A CA 1
ATOM 665 C C . THR A 1 84 ? -1.650 11.947 7.874 1.00 85.00 84 THR A C 1
ATOM 667 O O . THR A 1 84 ? -2.232 12.693 8.656 1.00 85.00 84 THR A O 1
ATOM 670 N N . ASP A 1 85 ? -2.127 11.677 6.660 1.00 88.12 85 ASP A N 1
ATOM 671 C CA . ASP A 1 85 ? -3.432 12.121 6.185 1.00 88.12 85 ASP A CA 1
ATOM 672 C C . ASP A 1 85 ? -4.511 11.134 6.655 1.00 88.12 85 ASP A C 1
ATOM 674 O O . ASP A 1 85 ? -4.701 10.058 6.079 1.00 88.12 85 ASP A O 1
ATOM 678 N N . GLU A 1 86 ? -5.208 11.495 7.735 1.00 86.00 86 GLU A N 1
ATOM 679 C CA . GLU A 1 86 ? -6.266 10.662 8.312 1.00 86.00 86 GLU A CA 1
ATOM 680 C C . GLU A 1 86 ? -7.406 10.399 7.326 1.00 86.00 86 GLU A C 1
ATOM 682 O O . GLU A 1 86 ? -7.944 9.294 7.321 1.00 86.00 86 GLU A O 1
ATOM 687 N N . ASN A 1 87 ? -7.739 11.357 6.452 1.00 90.12 87 ASN A N 1
ATOM 688 C CA . ASN A 1 87 ? -8.793 11.162 5.457 1.00 90.12 87 ASN A CA 1
ATOM 689 C C . ASN A 1 87 ? -8.386 10.070 4.470 1.00 90.12 87 ASN A C 1
ATOM 691 O O . ASN A 1 87 ? -9.163 9.156 4.219 1.00 90.12 87 ASN A O 1
ATOM 695 N N . ARG A 1 88 ? -7.145 10.104 3.966 1.00 88.50 88 ARG A N 1
ATOM 696 C CA . ARG A 1 88 ? -6.639 9.058 3.063 1.00 88.50 88 ARG A CA 1
ATOM 697 C C . ARG A 1 88 ? -6.574 7.690 3.717 1.00 88.50 88 ARG A C 1
ATOM 699 O O . ARG A 1 88 ? -6.919 6.690 3.085 1.00 88.50 88 ARG A O 1
ATOM 706 N N . ARG A 1 89 ? -6.143 7.633 4.977 1.00 87.12 89 ARG A N 1
ATOM 707 C CA . ARG A 1 89 ? -6.122 6.380 5.736 1.00 87.12 89 ARG A CA 1
ATOM 708 C C . ARG A 1 89 ? -7.540 5.827 5.908 1.00 87.12 89 ARG A C 1
ATOM 710 O O . ARG A 1 89 ? -7.744 4.635 5.684 1.00 87.12 89 ARG A O 1
ATOM 717 N N . TRP A 1 90 ? -8.511 6.680 6.241 1.00 89.44 90 TRP A N 1
ATOM 718 C CA . TRP A 1 90 ? -9.915 6.291 6.379 1.00 89.44 90 TRP A CA 1
ATOM 719 C C . TRP A 1 90 ? -10.554 5.868 5.061 1.00 89.44 90 TRP A C 1
ATOM 721 O O . TRP A 1 90 ? -11.226 4.844 5.038 1.00 89.44 90 TRP A O 1
ATOM 731 N N . GLU A 1 91 ? -10.296 6.578 3.964 1.00 92.44 91 GLU A N 1
ATOM 732 C CA . GLU A 1 91 ? -10.776 6.202 2.631 1.00 92.44 91 GLU A CA 1
ATOM 733 C C . GLU A 1 91 ? -10.284 4.803 2.227 1.00 92.44 91 GLU A C 1
ATOM 735 O O . GLU A 1 91 ? -11.061 3.997 1.713 1.00 92.44 91 GLU A O 1
ATOM 740 N N . PHE A 1 92 ? -9.011 4.476 2.493 1.00 89.38 92 PHE A N 1
ATOM 741 C CA . PHE A 1 92 ? -8.489 3.134 2.226 1.00 89.38 92 PHE A CA 1
ATOM 742 C C . PHE A 1 92 ? -9.189 2.081 3.088 1.00 89.38 92 PHE A C 1
ATOM 744 O O . PHE A 1 92 ? -9.579 1.029 2.584 1.00 89.38 92 PHE A O 1
ATOM 751 N N . VAL A 1 93 ? -9.335 2.359 4.385 1.00 88.50 93 VAL A N 1
ATOM 752 C CA . VAL A 1 93 ? -9.970 1.460 5.357 1.00 88.50 93 VAL A CA 1
ATOM 753 C C . VAL A 1 93 ? -11.431 1.199 4.999 1.00 88.50 93 VAL A C 1
ATOM 755 O O . VAL A 1 93 ? -11.855 0.046 4.984 1.00 88.50 93 VAL A O 1
ATOM 758 N N . GLU A 1 94 ? -12.187 2.241 4.662 1.00 91.88 94 GLU A N 1
ATOM 759 C CA . GLU A 1 94 ? -13.575 2.130 4.220 1.00 91.88 94 GLU A CA 1
ATOM 760 C C . GLU A 1 94 ? -13.670 1.320 2.924 1.00 91.88 94 GLU A C 1
ATOM 762 O O . GLU A 1 94 ? -14.448 0.368 2.841 1.00 91.88 94 GLU A O 1
ATOM 767 N N . TRP A 1 95 ? -12.827 1.627 1.934 1.00 93.00 95 TRP A N 1
ATOM 768 C CA . TRP A 1 95 ? -12.779 0.874 0.686 1.00 93.00 95 TRP A CA 1
ATOM 769 C C . TRP A 1 95 ? -12.452 -0.614 0.921 1.00 93.00 95 TRP A C 1
ATOM 771 O O . TRP A 1 95 ? -13.116 -1.482 0.348 1.00 93.00 95 TRP A O 1
ATOM 781 N N . MET A 1 96 ? -11.496 -0.929 1.801 1.00 90.81 96 MET A N 1
ATOM 782 C CA . MET A 1 96 ? -11.159 -2.301 2.204 1.00 90.81 96 MET A CA 1
ATOM 783 C C . MET A 1 96 ? -12.333 -2.979 2.917 1.00 90.81 96 MET A C 1
ATOM 785 O O . MET A 1 96 ? -12.679 -4.105 2.577 1.00 90.81 96 MET A O 1
ATOM 789 N N . HIS A 1 97 ? -13.002 -2.296 3.846 1.00 91.31 97 HIS A N 1
ATOM 790 C CA . HIS A 1 97 ? -14.160 -2.838 4.558 1.00 91.31 97 HIS A CA 1
ATOM 791 C C . HIS A 1 97 ? -15.330 -3.173 3.617 1.00 91.31 97 HIS A C 1
ATOM 793 O O . HIS A 1 97 ? -16.025 -4.173 3.814 1.00 91.31 97 HIS A O 1
ATOM 799 N N . LEU A 1 98 ? -15.550 -2.345 2.591 1.00 93.56 98 LEU A N 1
ATOM 800 C CA . LEU A 1 98 ? -16.631 -2.520 1.620 1.00 93.56 98 LEU A CA 1
ATOM 801 C C . LEU A 1 98 ? -16.348 -3.623 0.594 1.00 93.56 98 LEU A C 1
ATOM 803 O O . LEU A 1 98 ? -17.282 -4.311 0.183 1.00 93.56 98 LEU A O 1
ATOM 807 N N . ASN A 1 99 ? -15.090 -3.801 0.182 1.00 90.12 99 ASN A N 1
ATOM 808 C CA . ASN A 1 99 ? -14.738 -4.702 -0.920 1.00 90.12 99 ASN A CA 1
ATOM 809 C C . ASN A 1 99 ? -14.067 -6.009 -0.459 1.00 90.12 99 ASN A C 1
ATOM 811 O O . ASN A 1 99 ? -14.168 -7.015 -1.158 1.00 90.12 99 ASN A O 1
ATOM 815 N N . TYR A 1 100 ? -13.416 -6.005 0.708 1.00 90.38 100 TYR A N 1
ATOM 816 C CA . TYR A 1 100 ? -12.535 -7.066 1.224 1.00 90.38 100 TYR A CA 1
ATOM 817 C C . TYR A 1 100 ? -12.646 -7.199 2.749 1.00 90.38 100 TYR A C 1
ATOM 819 O O . TYR A 1 100 ? -11.651 -7.157 3.471 1.00 90.38 100 TYR A O 1
ATOM 827 N N . ARG A 1 101 ? -13.885 -7.309 3.246 1.00 90.94 101 ARG A N 1
ATOM 828 C CA . ARG A 1 101 ? -14.220 -7.318 4.680 1.00 90.94 101 ARG A CA 1
ATOM 829 C C . ARG A 1 101 ? -13.372 -8.298 5.495 1.00 90.94 101 ARG A C 1
ATOM 831 O O . ARG A 1 101 ? -12.791 -7.895 6.497 1.00 90.94 101 ARG A O 1
ATOM 838 N N . ASP A 1 102 ? -13.286 -9.553 5.063 1.00 91.00 102 ASP A N 1
ATOM 839 C CA . ASP A 1 102 ? -12.599 -10.605 5.820 1.00 91.00 102 ASP A CA 1
ATOM 840 C C . ASP A 1 102 ? -11.081 -10.372 5.881 1.00 91.00 102 ASP A C 1
ATOM 842 O O . ASP A 1 102 ? -10.428 -10.707 6.871 1.00 91.00 102 ASP A O 1
ATOM 846 N N . GLU A 1 103 ? -10.484 -9.830 4.815 1.00 87.94 103 GLU A N 1
ATOM 847 C CA . GLU A 1 103 ? -9.081 -9.422 4.826 1.00 87.94 103 GLU A CA 1
ATOM 848 C C . GLU A 1 103 ? -8.860 -8.175 5.680 1.00 87.94 103 GLU A C 1
ATOM 850 O O . GLU A 1 103 ? -7.906 -8.138 6.456 1.00 87.94 103 GLU A O 1
ATOM 855 N N . PHE A 1 104 ? -9.754 -7.188 5.586 1.00 90.19 104 PHE A N 1
ATOM 856 C CA . PHE A 1 104 ? -9.711 -5.989 6.413 1.00 90.19 104 PHE A CA 1
ATOM 857 C C . PHE A 1 104 ? -9.726 -6.334 7.904 1.00 90.19 104 PHE A C 1
ATOM 859 O O . PHE A 1 104 ? -8.876 -5.846 8.641 1.00 90.19 104 PHE A O 1
ATOM 866 N N . GLU A 1 105 ? -10.634 -7.207 8.343 1.00 90.38 105 GLU A N 1
ATOM 867 C CA . GLU A 1 105 ? -10.749 -7.612 9.749 1.00 90.38 105 GLU A CA 1
ATOM 868 C C . GLU A 1 105 ? -9.452 -8.237 10.285 1.00 90.38 105 GLU A C 1
ATOM 870 O O . GLU A 1 105 ? -9.074 -7.976 11.423 1.00 90.38 105 GLU A O 1
ATOM 875 N N . LYS A 1 106 ? -8.716 -8.984 9.451 1.00 89.75 106 LYS A N 1
ATOM 876 C CA . LYS A 1 106 ? -7.409 -9.558 9.823 1.00 89.75 106 LYS A CA 1
ATOM 877 C C . LYS A 1 106 ? -6.295 -8.518 9.908 1.00 89.75 106 LYS A C 1
ATOM 879 O O . LYS A 1 106 ? -5.342 -8.721 10.646 1.00 89.75 106 LYS A O 1
ATOM 884 N N . MET A 1 107 ? -6.378 -7.451 9.116 1.00 87.12 107 MET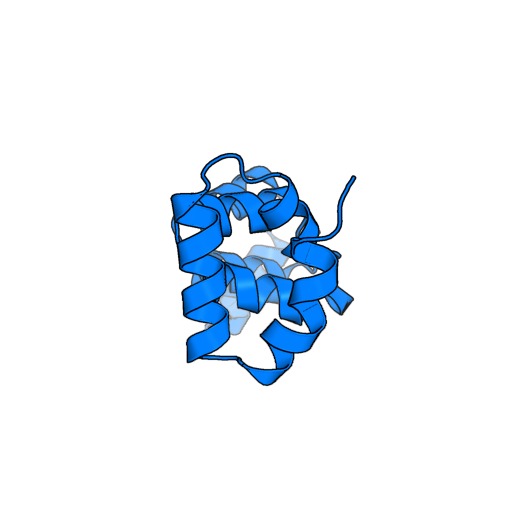 A N 1
ATOM 885 C CA . MET A 1 107 ? -5.345 -6.412 9.036 1.00 87.12 107 MET A CA 1
ATOM 886 C C . MET A 1 107 ? -5.605 -5.238 9.984 1.00 87.12 107 MET A C 1
ATOM 888 O O . MET A 1 107 ? -4.686 -4.476 10.275 1.00 87.12 107 MET A O 1
ATOM 892 N N . ALA A 1 108 ? -6.847 -5.052 10.433 1.00 88.19 108 ALA A N 1
ATOM 893 C CA . ALA A 1 108 ? -7.265 -3.891 11.210 1.00 88.19 108 ALA A CA 1
ATOM 894 C C . ALA A 1 108 ? -6.457 -3.743 12.507 1.00 88.19 108 ALA A C 1
ATOM 896 O O . ALA A 1 108 ? -6.016 -2.640 12.822 1.00 88.19 108 ALA A O 1
ATOM 897 N N . GLU A 1 109 ? -6.204 -4.845 13.217 1.00 88.00 109 GLU A N 1
ATOM 898 C CA . GLU A 1 109 ? -5.408 -4.834 14.450 1.00 88.00 109 GLU A CA 1
ATOM 899 C C . GLU A 1 109 ? -3.996 -4.282 14.206 1.00 88.00 109 GLU A C 1
ATOM 901 O O . GLU A 1 109 ? -3.544 -3.410 14.943 1.00 88.00 109 GLU A O 1
ATOM 906 N N . ASP A 1 110 ? -3.339 -4.694 13.120 1.00 88.62 110 ASP A N 1
ATOM 907 C CA . ASP A 1 110 ? -1.990 -4.235 12.779 1.00 88.62 110 ASP A CA 1
ATOM 908 C C . ASP A 1 110 ? -1.957 -2.777 12.294 1.00 88.62 110 ASP A C 1
ATOM 910 O O . ASP A 1 110 ? -0.988 -2.054 12.544 1.00 88.62 110 ASP A O 1
ATOM 914 N N . ILE A 1 111 ? -3.000 -2.333 11.581 1.00 84.56 111 ILE A N 1
ATOM 915 C CA . ILE A 1 111 ? -3.117 -0.956 11.072 1.00 84.56 111 ILE A CA 1
ATOM 916 C C . ILE A 1 111 ? -3.318 0.037 12.225 1.00 84.56 111 ILE A C 1
ATOM 918 O O . ILE A 1 111 ? -2.760 1.136 12.180 1.00 84.56 111 ILE A O 1
ATOM 922 N N . PHE A 1 112 ? -4.106 -0.340 13.236 1.00 84.75 112 PHE A N 1
ATOM 923 C CA . PHE A 1 112 ? -4.527 0.541 14.332 1.00 84.75 112 PHE A CA 1
ATOM 924 C C . PHE A 1 112 ? -3.828 0.272 15.673 1.00 84.75 112 PHE A C 1
ATOM 926 O O . PHE A 1 112 ? -4.165 0.921 16.661 1.00 84.75 112 PHE A O 1
ATOM 933 N N . ALA A 1 113 ? -2.861 -0.648 15.728 1.00 85.12 113 ALA A N 1
ATOM 934 C CA . ALA A 1 113 ? -2.070 -0.900 16.930 1.00 85.12 113 ALA A CA 1
ATOM 935 C C . ALA A 1 113 ? -1.360 0.375 17.425 1.00 85.12 113 ALA A C 1
ATOM 937 O O . ALA A 1 113 ? -0.758 1.112 16.632 1.00 85.12 113 ALA A O 1
ATOM 938 N N . GLU A 1 114 ? -1.392 0.609 18.743 1.00 72.31 114 GLU A N 1
ATOM 939 C CA . GLU A 1 114 ? -0.606 1.679 19.364 1.00 72.31 114 GLU A CA 1
ATOM 940 C C . GLU A 1 114 ? 0.912 1.441 19.161 1.00 72.31 114 GLU A C 1
ATOM 942 O O . GLU A 1 114 ? 1.330 0.289 18.999 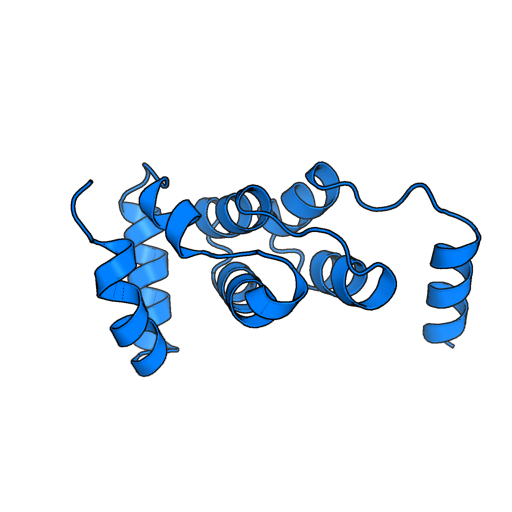1.00 72.31 114 GLU A O 1
ATOM 947 N N . PRO A 1 115 ? 1.734 2.511 19.090 1.00 63.03 115 PRO A N 1
ATOM 948 C CA . PRO A 1 115 ? 3.172 2.426 18.809 1.00 63.03 115 PRO A CA 1
ATOM 949 C C . PRO A 1 115 ? 3.990 1.606 19.811 1.00 63.03 115 PRO A C 1
ATOM 951 O O . PRO A 1 115 ? 3.731 1.712 21.031 1.00 63.03 115 PRO A O 1
#

Organism: NCBI:txid4795

Radius of gyration: 15.22 Å; chains: 1; bounding box: 36×25×50 Å

Secondary structure (DSSP, 8-state):
-HHHHHHHHHHH------HHHHHHHHHHT-HHHHHHHHHHH-----HHHHHHHHHTT-HHHHHHHHHTHHHH---HHHHHHH---HHHHHHHHHHHHHH-HHHHHHHHHHHH---

Foldseek 3Di:
DVVVVLVCCVVPCVVDQDLVNLLVCLLVLVLVNNVSCCPRPLDANAQSSLLSNLQNVSLVSNVVQCVCCVSHVYHNLVSLLPPPPPVSSVSSLVVCCVPPVVVSVVSVCSNPPDD

pLDDT: mean 79.61, std 13.07, range [41.53, 93.56]